Protein AF-A0A2M7CM78-F1 (afdb_monomer_lite)

pLDDT: mean 90.02, std 7.98, range [55.19, 98.06]

Structure (mmCIF, N/CA/C/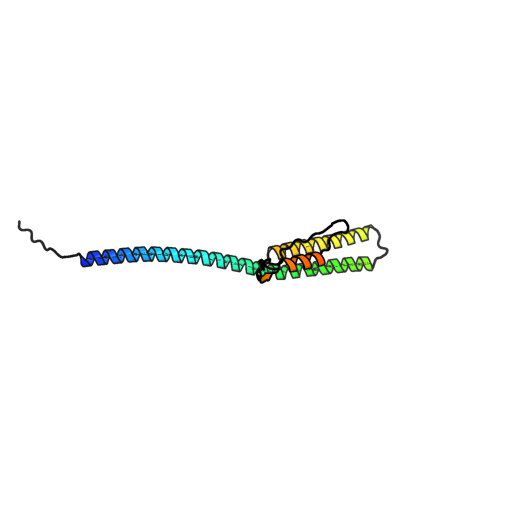O backbone):
data_AF-A0A2M7CM78-F1
#
_entry.id   AF-A0A2M7CM78-F1
#
loop_
_atom_site.group_PDB
_atom_site.id
_atom_site.type_symbol
_atom_site.label_atom_id
_atom_site.label_alt_id
_atom_site.label_comp_id
_atom_site.label_asym_id
_atom_site.label_entity_id
_atom_site.label_seq_id
_atom_site.pdbx_PDB_ins_code
_atom_site.Cartn_x
_atom_site.Cartn_y
_atom_site.Cartn_z
_atom_site.occupancy
_atom_site.B_iso_or_equiv
_atom_site.auth_seq_id
_atom_site.auth_comp_id
_atom_site.auth_asym_id
_atom_site.auth_atom_id
_atom_site.pdbx_PDB_model_num
ATOM 1 N N . MET A 1 1 ? -25.535 -15.401 90.050 1.00 55.19 1 MET A N 1
ATOM 2 C CA . MET A 1 1 ? -25.227 -14.383 89.025 1.00 55.19 1 MET A CA 1
ATOM 3 C C . MET A 1 1 ? -26.422 -14.309 88.105 1.00 55.19 1 MET A C 1
ATOM 5 O O . MET A 1 1 ? -26.822 -15.352 87.605 1.00 55.19 1 MET A O 1
ATOM 9 N N . PHE A 1 2 ? -27.019 -13.132 87.952 1.00 58.06 2 PHE A N 1
ATOM 10 C CA . PHE A 1 2 ? -28.073 -12.904 86.967 1.00 58.06 2 PHE A CA 1
ATOM 11 C C . PHE A 1 2 ? -27.405 -12.340 85.714 1.00 58.06 2 PHE A C 1
ATOM 13 O O . PHE A 1 2 ? -26.644 -11.381 85.821 1.00 58.06 2 PHE A O 1
ATOM 20 N N . TYR A 1 3 ? -27.631 -12.973 84.566 1.00 63.97 3 TYR A N 1
ATOM 21 C CA . TYR A 1 3 ? -27.249 -12.428 83.268 1.00 63.97 3 TYR A CA 1
ATOM 22 C C . TYR A 1 3 ? -28.476 -11.721 82.704 1.00 63.97 3 TYR A C 1
ATOM 24 O O . TYR A 1 3 ? -29.540 -12.332 82.619 1.00 63.97 3 TYR A O 1
ATOM 32 N N . ASP A 1 4 ? -28.321 -10.445 82.373 1.00 69.38 4 ASP A N 1
ATOM 33 C CA . ASP A 1 4 ? -29.293 -9.694 81.588 1.00 69.38 4 ASP A CA 1
ATOM 34 C C . ASP A 1 4 ? -28.860 -9.754 80.120 1.00 69.38 4 ASP A C 1
ATOM 36 O O . ASP A 1 4 ? -27.668 -9.641 79.818 1.00 69.38 4 ASP A O 1
ATOM 40 N N . GLY A 1 5 ? -29.803 -10.014 79.224 1.00 80.88 5 GLY A N 1
ATOM 41 C CA . GLY A 1 5 ? -29.537 -10.234 77.808 1.00 80.88 5 GLY A CA 1
ATOM 42 C C . GLY A 1 5 ? -30.570 -9.514 76.963 1.00 80.88 5 GLY A C 1
ATOM 43 O O . GLY A 1 5 ? -31.769 -9.712 77.147 1.00 80.88 5 GLY A O 1
ATOM 44 N N . THR A 1 6 ? -30.106 -8.700 76.020 1.00 81.00 6 THR A N 1
ATOM 45 C CA . THR A 1 6 ? -30.960 -8.050 75.026 1.00 81.00 6 THR A CA 1
ATOM 46 C C . THR A 1 6 ? -30.927 -8.838 73.719 1.00 81.00 6 THR A C 1
ATOM 48 O O . THR A 1 6 ? -29.886 -9.352 73.308 1.00 81.00 6 THR A O 1
ATOM 51 N N . VAL A 1 7 ? -32.084 -8.950 73.066 1.00 82.06 7 VAL A N 1
ATOM 52 C CA . VAL A 1 7 ? -32.214 -9.514 71.718 1.00 82.06 7 VAL A CA 1
ATOM 53 C C . VAL A 1 7 ? -32.643 -8.379 70.802 1.00 82.06 7 VAL A C 1
ATOM 55 O O . VAL A 1 7 ? -33.689 -7.772 71.021 1.00 82.06 7 VAL A O 1
ATOM 58 N N . GLU A 1 8 ? -31.824 -8.082 69.801 1.00 86.81 8 GLU A N 1
ATOM 59 C CA . GLU A 1 8 ? -32.096 -7.072 68.781 1.00 86.81 8 GLU A CA 1
ATOM 60 C C . GLU A 1 8 ? -32.213 -7.768 67.420 1.00 86.81 8 GLU A C 1
ATOM 62 O O . GLU A 1 8 ? -31.363 -8.589 67.064 1.00 86.81 8 GLU A O 1
ATOM 67 N N . ASP A 1 9 ? -33.282 -7.477 66.675 1.00 90.69 9 ASP A N 1
ATOM 68 C CA . ASP A 1 9 ? -33.475 -8.016 65.329 1.00 90.69 9 ASP A CA 1
ATOM 69 C C . ASP A 1 9 ? -32.541 -7.296 64.350 1.00 90.69 9 ASP A C 1
ATOM 71 O O . ASP A 1 9 ? -32.644 -6.092 64.121 1.00 90.69 9 ASP A O 1
ATOM 75 N N . ILE A 1 10 ? -31.606 -8.049 63.775 1.00 91.50 10 ILE A N 1
ATOM 76 C CA . ILE A 1 10 ? -30.602 -7.543 62.834 1.00 91.50 10 ILE A CA 1
ATOM 77 C C . ILE A 1 10 ? -30.886 -7.953 61.385 1.00 91.50 10 ILE A C 1
ATOM 79 O O . ILE A 1 10 ? -30.011 -7.793 60.531 1.00 91.50 10 ILE A O 1
ATOM 83 N N . THR A 1 11 ? -32.066 -8.507 61.095 1.00 94.00 11 THR A N 1
ATOM 84 C CA . THR A 1 11 ? -32.388 -9.113 59.794 1.00 94.00 11 THR A CA 1
ATOM 85 C C . THR A 1 11 ? -32.277 -8.103 58.656 1.00 94.00 11 THR A C 1
ATOM 87 O O . THR A 1 11 ? -31.559 -8.355 57.688 1.00 94.00 11 THR A O 1
ATOM 90 N N . GLU A 1 12 ? -32.900 -6.929 58.790 1.00 93.81 12 GLU A N 1
ATOM 91 C CA . GLU A 1 12 ? -32.846 -5.873 57.767 1.00 93.81 12 GLU A CA 1
ATOM 92 C C . GLU A 1 12 ? -31.416 -5.383 57.527 1.00 93.81 12 GLU A C 1
ATOM 94 O O . GLU A 1 12 ? -30.968 -5.266 56.386 1.00 93.81 12 GLU A O 1
ATOM 99 N N . ARG A 1 13 ? -30.656 -5.166 58.608 1.00 94.06 13 ARG A N 1
ATOM 100 C CA . ARG A 1 13 ? -29.259 -4.728 58.524 1.00 94.06 13 ARG A CA 1
ATOM 101 C C . ARG A 1 13 ? -28.401 -5.756 57.792 1.00 94.06 13 ARG A C 1
ATOM 103 O O . ARG A 1 13 ? -27.610 -5.388 56.928 1.00 94.06 13 ARG A O 1
ATOM 110 N N . LYS A 1 14 ? -28.576 -7.044 58.102 1.00 93.56 14 LYS A N 1
ATOM 111 C CA . LYS A 1 14 ? -27.853 -8.141 57.445 1.00 93.56 14 LYS A CA 1
ATOM 112 C C . LYS A 1 14 ? -28.222 -8.282 55.969 1.00 93.56 14 LYS A C 1
ATOM 114 O O . LYS A 1 14 ? -27.341 -8.537 55.154 1.00 93.56 14 LYS A O 1
ATOM 119 N N . GLN A 1 15 ? -29.489 -8.074 55.612 1.00 95.44 15 GLN A N 1
ATOM 120 C CA . GLN A 1 15 ? -29.931 -8.075 54.216 1.00 95.44 15 GLN A CA 1
ATOM 121 C C . GLN A 1 15 ? -29.346 -6.897 53.428 1.00 95.44 15 GLN A C 1
ATOM 123 O O . GLN A 1 15 ? -28.862 -7.099 52.316 1.00 95.44 15 GLN A O 1
ATOM 128 N N . ALA A 1 16 ? -29.321 -5.695 54.010 1.00 93.75 16 ALA A N 1
ATOM 129 C CA . ALA A 1 16 ? -28.711 -4.522 53.388 1.00 93.75 16 ALA A CA 1
ATOM 130 C C . ALA A 1 16 ? -27.188 -4.680 53.206 1.00 93.75 16 ALA A C 1
ATOM 132 O O . ALA A 1 16 ? -26.665 -4.364 52.139 1.00 93.75 16 ALA A O 1
ATOM 133 N N . GLU A 1 17 ? -26.482 -5.223 54.209 1.00 95.25 17 GLU A N 1
ATOM 134 C CA . GLU A 1 17 ? -25.051 -5.564 54.112 1.00 95.25 17 GLU A CA 1
ATOM 135 C C . GLU A 1 17 ? -24.788 -6.547 52.960 1.00 95.25 17 GLU A C 1
ATOM 137 O O . GLU A 1 17 ? -23.876 -6.331 52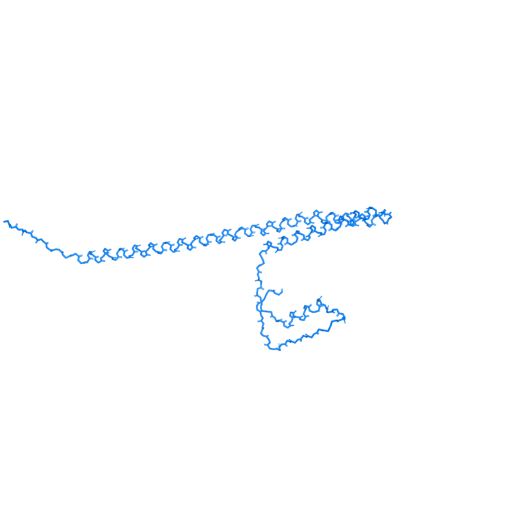.162 1.00 95.25 17 GLU A O 1
ATOM 142 N N . GLN A 1 18 ? -25.611 -7.593 52.827 1.00 96.50 18 GLN A N 1
ATOM 143 C CA . GLN A 1 18 ? -25.465 -8.575 51.751 1.00 96.50 18 GLN A CA 1
ATOM 144 C C . GLN A 1 18 ? -25.762 -7.974 50.372 1.00 96.50 18 GLN A C 1
ATOM 146 O O . GLN A 1 18 ? -25.053 -8.259 49.411 1.00 96.50 18 GLN A O 1
ATOM 151 N N . GLN A 1 19 ? -26.791 -7.130 50.259 1.00 95.81 19 GLN A N 1
ATOM 152 C CA . GLN A 1 19 ? -27.094 -6.435 49.007 1.00 95.81 19 GLN A CA 1
ATOM 153 C C . GLN A 1 19 ? -25.951 -5.509 48.586 1.00 95.81 19 GLN A C 1
ATOM 155 O O . GLN A 1 19 ? -25.575 -5.516 47.417 1.00 95.81 19 GLN A O 1
ATOM 160 N N . LEU A 1 20 ? -25.371 -4.752 49.524 1.00 96.25 20 LEU A N 1
ATOM 161 C CA . LEU A 1 20 ? -24.202 -3.911 49.257 1.00 96.25 20 LEU A CA 1
ATOM 162 C C . LEU A 1 20 ? -22.995 -4.735 48.805 1.00 96.25 20 LEU A C 1
ATOM 164 O O . LEU A 1 20 ? -22.333 -4.336 47.851 1.00 96.25 20 LEU A O 1
ATOM 168 N N . ALA A 1 21 ? -22.732 -5.881 49.441 1.00 95.69 21 ALA A N 1
ATOM 169 C CA . ALA A 1 21 ? -21.648 -6.776 49.042 1.00 95.69 21 ALA A CA 1
ATOM 170 C C . ALA A 1 21 ? -21.841 -7.300 47.609 1.00 95.69 21 ALA A C 1
ATOM 172 O O . ALA A 1 21 ? -20.927 -7.200 46.797 1.00 95.69 21 ALA A O 1
ATOM 173 N N . ASN A 1 22 ? -23.052 -7.754 47.272 1.00 96.69 22 ASN A N 1
ATOM 174 C CA . ASN A 1 22 ? -23.372 -8.229 45.924 1.00 96.69 22 ASN A CA 1
ATOM 175 C C . ASN A 1 22 ? -23.249 -7.108 44.875 1.00 96.69 22 ASN A C 1
ATOM 177 O O . ASN A 1 22 ? -22.769 -7.341 43.769 1.00 96.69 22 ASN A O 1
ATOM 181 N N . TYR A 1 23 ? -23.685 -5.885 45.202 1.00 96.38 23 TYR A N 1
ATOM 182 C CA . TYR A 1 23 ? -23.515 -4.734 44.310 1.00 96.38 23 TYR A CA 1
ATOM 183 C C . TYR A 1 23 ? -22.044 -4.364 44.126 1.00 96.38 23 TYR A C 1
ATOM 185 O O . TYR A 1 23 ? -21.656 -4.027 43.011 1.00 96.38 23 TYR A O 1
ATOM 193 N N . ALA A 1 24 ? -21.240 -4.410 45.191 1.00 96.31 24 ALA A N 1
ATOM 194 C CA . ALA A 1 24 ? -19.813 -4.121 45.120 1.00 96.31 24 ALA A CA 1
ATOM 195 C C . ALA A 1 24 ? -19.088 -5.124 44.212 1.00 96.31 24 ALA A C 1
ATOM 197 O O . ALA A 1 24 ? -18.384 -4.695 43.305 1.00 96.31 24 ALA A O 1
ATOM 198 N N . GLU A 1 25 ? -19.344 -6.423 44.390 1.00 97.06 25 GLU A N 1
ATOM 199 C CA . GLU A 1 25 ? -18.800 -7.491 43.538 1.00 97.06 25 GLU A CA 1
ATOM 200 C C . GLU A 1 25 ? -19.213 -7.298 42.072 1.00 97.06 25 GLU A C 1
ATOM 202 O O . GLU A 1 25 ? -18.376 -7.282 41.174 1.00 97.06 25 GLU A O 1
ATOM 207 N N . HIS A 1 26 ? -20.497 -7.026 41.817 1.00 96.06 26 HIS A N 1
ATOM 208 C CA . HIS A 1 26 ? -20.976 -6.808 40.453 1.00 96.06 26 HIS A CA 1
ATOM 209 C C . HIS A 1 26 ? -20.389 -5.546 39.796 1.00 96.06 26 HIS A C 1
ATOM 211 O O . HIS A 1 26 ? -20.142 -5.521 38.589 1.00 96.06 26 HIS A O 1
ATOM 217 N N . LEU A 1 27 ? -20.180 -4.475 40.569 1.00 97.31 27 LEU A N 1
ATOM 218 C CA . LEU A 1 27 ? -19.524 -3.263 40.079 1.00 97.31 27 LEU A CA 1
ATOM 219 C C . LEU A 1 27 ? -18.054 -3.519 39.753 1.00 97.31 27 LEU A C 1
ATOM 221 O O . LEU A 1 27 ? -17.581 -3.003 38.743 1.00 97.31 27 LEU A O 1
ATOM 225 N N . GLU A 1 28 ? -17.355 -4.301 40.574 1.00 97.38 28 GLU A N 1
ATOM 226 C CA . GLU A 1 28 ? -15.963 -4.687 40.339 1.00 97.38 28 GLU A CA 1
ATOM 227 C C . GLU A 1 28 ? -15.840 -5.492 39.036 1.00 97.38 28 GLU A C 1
ATOM 229 O O . GLU A 1 28 ? -15.088 -5.093 38.145 1.00 97.38 28 GLU A O 1
ATOM 234 N N . ASP A 1 29 ? -16.705 -6.493 38.838 1.00 97.69 29 ASP A N 1
ATOM 235 C CA . ASP A 1 29 ? -16.793 -7.260 37.588 1.00 97.69 29 ASP A CA 1
ATOM 236 C C . ASP A 1 29 ? -17.049 -6.364 36.364 1.00 97.69 29 ASP A C 1
ATOM 238 O O . ASP A 1 29 ? -16.404 -6.501 35.318 1.00 97.69 29 ASP A O 1
ATOM 242 N N . MET A 1 30 ? -17.994 -5.422 36.467 1.00 97.44 30 MET A N 1
ATOM 243 C CA . MET A 1 30 ? -18.289 -4.497 35.371 1.00 97.44 30 MET A CA 1
ATOM 244 C C . MET A 1 30 ? -17.117 -3.557 35.078 1.00 97.44 30 MET A C 1
ATOM 246 O O . MET A 1 30 ? -16.838 -3.280 33.909 1.00 97.44 30 MET A O 1
ATOM 250 N N . VAL A 1 31 ? -16.438 -3.046 36.109 1.00 98.06 31 VAL A N 1
ATOM 251 C CA . VAL A 1 31 ? -15.258 -2.187 35.945 1.00 98.06 31 VAL A CA 1
ATOM 252 C C . VAL A 1 31 ? -14.143 -2.958 35.251 1.00 98.06 31 VAL A C 1
ATOM 254 O O . VAL A 1 31 ? -13.553 -2.427 34.308 1.00 98.06 31 VAL A O 1
ATOM 257 N N . ASP A 1 32 ? -13.900 -4.208 35.633 1.00 97.88 32 ASP A N 1
ATOM 258 C CA . ASP A 1 32 ? -12.887 -5.052 35.002 1.00 97.88 32 ASP A CA 1
ATOM 259 C C . ASP A 1 32 ? -13.215 -5.339 33.536 1.00 97.88 32 ASP A C 1
ATOM 261 O O . ASP A 1 32 ? -12.371 -5.126 32.658 1.00 97.88 32 ASP A O 1
ATOM 265 N N . GLN A 1 33 ? -14.464 -5.706 33.231 1.00 97.69 33 GLN A N 1
ATOM 266 C CA . GLN A 1 33 ? -14.919 -5.910 31.853 1.00 97.69 33 GLN A CA 1
ATOM 267 C C . GLN A 1 33 ? -14.757 -4.649 30.999 1.00 97.69 33 GLN A C 1
ATOM 269 O O . GLN A 1 33 ? -14.231 -4.707 29.884 1.00 97.69 33 GLN A O 1
ATOM 274 N N . ARG A 1 34 ? -15.182 -3.487 31.509 1.00 97.38 34 ARG A N 1
ATOM 275 C CA . ARG A 1 34 ? -15.064 -2.212 30.787 1.00 97.38 34 ARG A CA 1
ATOM 276 C C . ARG A 1 34 ? -13.616 -1.782 30.618 1.00 97.38 34 ARG A C 1
ATOM 278 O O . ARG A 1 34 ? -13.259 -1.283 29.554 1.00 97.38 34 ARG A O 1
ATOM 285 N N . THR A 1 35 ? -12.779 -2.001 31.626 1.00 97.75 35 THR A N 1
ATOM 286 C CA . THR A 1 35 ? -11.348 -1.697 31.554 1.00 97.75 35 THR A CA 1
ATOM 287 C C . THR A 1 35 ? -10.662 -2.578 30.514 1.00 97.75 35 THR A C 1
ATOM 289 O O . THR A 1 35 ? -9.825 -2.088 29.757 1.00 97.75 35 THR A O 1
ATOM 292 N N . HIS A 1 36 ? -11.034 -3.857 30.428 1.00 97.56 36 HIS A N 1
ATOM 293 C CA . HIS A 1 36 ? -10.529 -4.760 29.399 1.00 97.56 36 HIS A CA 1
ATOM 294 C C . HIS A 1 36 ? -10.941 -4.303 27.992 1.00 97.56 36 HIS A C 1
ATOM 296 O O . HIS A 1 36 ? -10.069 -4.068 27.158 1.00 97.56 36 HIS A O 1
ATOM 302 N N . GLN A 1 37 ? -12.234 -4.042 27.769 1.00 97.12 37 GLN A N 1
ATOM 303 C CA . GLN A 1 37 ? -12.746 -3.523 26.491 1.00 97.12 37 GLN A CA 1
ATOM 304 C C . GLN A 1 37 ? -12.064 -2.213 26.074 1.00 97.12 37 GLN A C 1
ATOM 306 O O . GLN A 1 37 ? -11.745 -2.014 24.903 1.00 97.12 37 GLN A O 1
ATOM 311 N N . LEU A 1 38 ? -11.833 -1.306 27.030 1.00 97.94 38 LEU A N 1
ATOM 312 C CA . LEU A 1 38 ? -11.171 -0.035 26.758 1.00 97.94 38 LEU A CA 1
ATOM 313 C C . LEU A 1 38 ? -9.713 -0.237 26.334 1.00 97.94 38 LEU A C 1
ATOM 315 O O . LEU A 1 38 ? -9.262 0.427 25.403 1.00 97.94 38 LEU A O 1
ATOM 319 N N . ARG A 1 39 ? -8.987 -1.156 26.986 1.00 96.75 39 ARG A N 1
ATOM 320 C CA . ARG A 1 39 ? -7.609 -1.501 26.608 1.00 96.75 39 ARG A CA 1
ATOM 321 C C . ARG A 1 39 ? -7.550 -2.088 25.202 1.00 96.75 39 ARG A C 1
ATOM 323 O O . ARG A 1 39 ? -6.755 -1.613 24.399 1.00 96.75 39 ARG A O 1
ATOM 330 N N . GLU A 1 40 ? -8.423 -3.039 24.877 1.00 97.00 40 GLU A N 1
ATOM 331 C CA . GLU A 1 40 ? -8.490 -3.630 23.533 1.00 97.00 40 GLU A CA 1
ATOM 332 C C . GLU A 1 40 ? -8.786 -2.571 22.460 1.00 97.00 40 GLU A C 1
ATOM 334 O O . GLU A 1 40 ? -8.100 -2.497 21.438 1.00 97.00 40 GLU A O 1
ATOM 339 N N . ALA A 1 41 ? -9.759 -1.690 22.713 1.00 95.69 41 ALA A N 1
ATOM 340 C CA . ALA A 1 41 ? -10.096 -0.604 21.798 1.00 95.69 41 ALA A CA 1
ATOM 341 C C . ALA A 1 41 ? -8.931 0.384 21.618 1.00 95.69 41 ALA A C 1
ATOM 343 O O . ALA A 1 41 ? -8.653 0.810 20.497 1.00 95.69 41 ALA A O 1
ATOM 344 N N . GLN A 1 42 ? -8.220 0.732 22.695 1.00 96.31 42 GLN A N 1
ATOM 345 C CA . GLN A 1 42 ? -7.033 1.587 22.623 1.00 96.31 42 GLN A CA 1
ATOM 346 C C . GLN A 1 42 ? -5.904 0.935 21.820 1.00 96.31 42 GLN A C 1
ATOM 348 O O . GLN A 1 42 ? -5.309 1.592 20.968 1.00 96.31 42 GLN A O 1
ATOM 353 N N . GLU A 1 43 ? -5.624 -0.350 22.037 1.00 95.06 43 GLU A N 1
ATOM 354 C CA . GLU A 1 43 ? -4.617 -1.084 21.262 1.00 95.06 43 GLU A CA 1
ATOM 355 C C . GLU A 1 43 ? -4.973 -1.135 19.772 1.00 95.06 43 GLU A C 1
ATOM 357 O O . GLU A 1 43 ? -4.104 -0.960 18.910 1.00 95.06 43 GLU A O 1
ATOM 362 N N . GLN A 1 44 ? -6.256 -1.319 19.459 1.00 92.38 44 GLN A N 1
ATOM 363 C CA . GLN A 1 44 ? -6.748 -1.309 18.089 1.00 92.38 44 GLN A CA 1
ATOM 364 C C . GLN A 1 44 ? -6.625 0.078 17.445 1.00 92.38 44 GLN A C 1
ATOM 366 O O . GLN A 1 44 ? -6.155 0.169 16.309 1.00 92.38 44 GLN A O 1
ATOM 371 N N . LEU A 1 45 ? -6.966 1.148 18.169 1.00 93.38 45 LEU A N 1
ATOM 372 C CA . LEU A 1 45 ? -6.794 2.528 17.704 1.00 93.38 45 LEU A CA 1
ATOM 373 C C . LEU A 1 45 ? -5.322 2.851 17.429 1.00 93.38 45 LEU A C 1
ATOM 375 O O . LEU A 1 45 ? -4.997 3.332 16.347 1.00 93.38 45 LEU A O 1
ATOM 379 N N . VAL A 1 46 ? -4.417 2.509 18.351 1.00 91.44 46 VAL A N 1
ATOM 380 C CA . VAL A 1 46 ? -2.969 2.710 18.165 1.00 91.44 46 VAL A CA 1
ATOM 381 C C . VAL A 1 46 ? -2.462 1.942 16.943 1.00 91.44 46 VAL A C 1
ATOM 383 O O . VAL A 1 46 ? -1.629 2.442 16.185 1.00 91.44 46 VAL A O 1
ATOM 386 N N . ARG A 1 47 ? -2.957 0.719 16.714 1.00 86.06 47 ARG A N 1
ATOM 387 C CA . ARG A 1 47 ? -2.599 -0.060 15.522 1.00 86.06 47 ARG A CA 1
ATOM 388 C C . ARG A 1 47 ? -3.095 0.609 14.238 1.00 86.06 47 ARG A C 1
ATOM 390 O O . ARG A 1 47 ? -2.338 0.667 13.272 1.00 86.06 47 ARG A O 1
ATOM 397 N N . GLN A 1 48 ? -4.325 1.118 14.225 1.00 85.94 48 GLN A N 1
ATOM 398 C CA . GLN A 1 48 ? -4.894 1.822 13.072 1.00 85.94 48 GLN A CA 1
ATOM 399 C C . GLN A 1 48 ? -4.147 3.123 12.765 1.00 85.94 48 GLN A C 1
ATOM 401 O O . GLN A 1 48 ? -3.815 3.368 11.609 1.00 85.94 48 GLN A O 1
ATOM 406 N N . GLU A 1 49 ? -3.813 3.914 13.784 1.00 87.44 49 GLU A N 1
ATOM 407 C CA . GLU A 1 49 ? -3.048 5.155 13.626 1.00 87.44 49 GLU A CA 1
ATOM 408 C C . GLU A 1 49 ? -1.651 4.891 13.047 1.00 87.44 49 GLU A C 1
ATOM 410 O O . GLU A 1 49 ? -1.205 5.588 12.132 1.00 87.44 49 GLU A O 1
ATOM 415 N N . ARG A 1 50 ? -0.974 3.833 13.516 1.00 84.56 50 ARG A N 1
ATOM 416 C CA . ARG A 1 50 ? 0.323 3.412 12.963 1.00 84.56 50 ARG A CA 1
ATOM 417 C C . ARG A 1 50 ? 0.230 3.046 11.487 1.00 84.56 50 ARG A C 1
ATOM 419 O O . ARG A 1 50 ? 1.098 3.453 10.721 1.00 84.56 50 ARG A O 1
ATOM 426 N N . LEU A 1 51 ? -0.798 2.295 11.095 1.00 83.75 51 LEU A N 1
ATOM 427 C CA . LEU A 1 51 ? -0.997 1.913 9.698 1.00 83.75 51 LEU A CA 1
ATOM 428 C C . LEU A 1 51 ? -1.327 3.129 8.824 1.00 83.75 51 LEU A C 1
ATOM 430 O O . LEU A 1 51 ? -0.706 3.299 7.785 1.00 83.75 51 LEU A O 1
ATOM 434 N N . ALA A 1 52 ? -2.210 4.022 9.278 1.00 84.44 52 ALA A N 1
ATOM 435 C CA . ALA A 1 52 ? -2.532 5.254 8.556 1.00 84.44 52 ALA A CA 1
ATOM 436 C C . ALA A 1 52 ? -1.303 6.166 8.378 1.00 84.44 52 ALA A C 1
ATOM 438 O O . ALA A 1 52 ? -1.094 6.755 7.319 1.00 84.44 52 ALA A O 1
ATOM 439 N N . THR A 1 53 ? -0.449 6.250 9.402 1.00 85.44 53 THR A N 1
ATOM 440 C CA . THR A 1 53 ? 0.823 6.982 9.317 1.00 85.44 53 THR A CA 1
ATOM 441 C C . THR A 1 53 ? 1.763 6.331 8.305 1.00 85.44 53 THR A C 1
ATOM 443 O O . THR A 1 53 ? 2.396 7.025 7.509 1.00 85.44 53 THR A O 1
ATOM 446 N N . LEU A 1 54 ? 1.849 4.998 8.313 1.00 84.19 54 LEU A N 1
ATOM 447 C CA . LEU A 1 54 ? 2.669 4.241 7.372 1.00 84.19 54 LEU A CA 1
ATOM 448 C C . LEU A 1 54 ? 2.178 4.420 5.927 1.00 84.19 54 LEU A C 1
ATOM 450 O O . LEU A 1 54 ? 3.007 4.631 5.049 1.00 84.19 54 LEU A O 1
ATOM 454 N N . ASP A 1 55 ? 0.864 4.428 5.697 1.00 82.56 55 ASP A N 1
ATOM 455 C CA . ASP A 1 55 ? 0.244 4.717 4.397 1.00 82.56 55 ASP A CA 1
ATOM 456 C C . ASP A 1 55 ? 0.620 6.107 3.880 1.00 82.56 55 ASP A C 1
ATOM 458 O O . ASP A 1 55 ? 1.044 6.262 2.731 1.00 82.56 55 ASP A O 1
ATOM 462 N N . GLN A 1 56 ? 0.496 7.128 4.734 1.00 83.38 56 GLN A N 1
ATOM 463 C CA . GLN A 1 56 ? 0.833 8.500 4.363 1.00 83.38 56 GLN A CA 1
ATOM 464 C C . GLN A 1 56 ? 2.317 8.625 3.989 1.00 83.38 56 GLN A C 1
ATOM 466 O O . GLN A 1 56 ? 2.649 9.235 2.970 1.00 83.38 56 GLN A O 1
ATOM 471 N N . LEU A 1 57 ? 3.202 8.024 4.792 1.00 84.06 57 LEU A N 1
ATOM 472 C CA . LEU A 1 57 ? 4.643 8.021 4.540 1.00 84.06 57 LEU A CA 1
ATOM 473 C C . LEU A 1 57 ? 5.001 7.229 3.284 1.00 84.06 57 LEU A C 1
ATOM 475 O O . LEU A 1 57 ? 5.840 7.674 2.507 1.00 84.06 57 LEU A O 1
ATOM 479 N N . ALA A 1 58 ? 4.359 6.084 3.057 1.00 85.38 58 ALA A N 1
ATOM 480 C CA . ALA A 1 58 ? 4.539 5.297 1.849 1.00 85.38 58 ALA A CA 1
ATOM 481 C C . ALA A 1 58 ? 4.200 6.136 0.612 1.00 85.38 58 ALA A C 1
ATOM 483 O O . ALA A 1 58 ? 5.033 6.261 -0.281 1.00 85.38 58 ALA A O 1
ATOM 484 N N . GLY A 1 59 ? 3.041 6.798 0.578 1.00 84.25 59 GLY A N 1
ATOM 485 C CA . GLY A 1 59 ? 2.668 7.671 -0.539 1.00 84.25 59 GLY A CA 1
ATOM 486 C C . GLY A 1 59 ? 3.732 8.731 -0.862 1.00 84.25 59 GLY A C 1
ATOM 487 O O . GLY A 1 59 ? 4.180 8.823 -2.008 1.00 84.25 59 GLY A O 1
ATOM 488 N N . SER A 1 60 ? 4.183 9.495 0.141 1.00 85.69 60 SER A N 1
ATOM 489 C CA . SER A 1 60 ? 5.177 10.560 -0.065 1.00 85.69 60 SER A CA 1
ATOM 490 C C . SER A 1 60 ? 6.547 10.015 -0.471 1.00 85.69 60 SER A C 1
ATOM 492 O O . SER A 1 60 ? 7.111 10.454 -1.471 1.00 85.69 60 SER A O 1
ATOM 494 N N . ILE A 1 61 ? 7.051 9.009 0.250 1.00 87.50 61 ILE A N 1
ATOM 495 C CA . ILE A 1 61 ? 8.357 8.385 -0.007 1.00 87.50 61 ILE A CA 1
ATOM 496 C C . ILE A 1 61 ? 8.366 7.709 -1.381 1.00 87.50 61 ILE A C 1
ATOM 498 O O . ILE A 1 61 ? 9.339 7.793 -2.127 1.00 87.50 61 ILE A O 1
ATOM 502 N N . GLY A 1 62 ? 7.256 7.076 -1.753 1.00 89.12 62 GLY A N 1
ATOM 503 C CA . GLY A 1 62 ? 7.065 6.463 -3.055 1.00 89.12 62 GLY A CA 1
ATOM 504 C C . GLY A 1 62 ? 7.215 7.452 -4.203 1.00 89.12 62 GLY A C 1
ATOM 505 O O . GLY A 1 62 ? 7.916 7.175 -5.174 1.00 89.12 62 GLY A O 1
ATOM 506 N N . HIS A 1 63 ? 6.578 8.618 -4.099 1.00 87.88 63 HIS A N 1
ATOM 507 C CA . HIS A 1 63 ? 6.750 9.684 -5.085 1.00 87.88 63 HIS A CA 1
ATOM 508 C C . HIS A 1 63 ? 8.176 10.252 -5.081 1.00 87.88 63 HIS A C 1
ATOM 510 O O . HIS A 1 63 ? 8.756 10.455 -6.150 1.00 87.88 63 HIS A O 1
ATOM 516 N N . GLU A 1 64 ? 8.769 10.452 -3.904 1.00 91.62 64 GLU A N 1
ATOM 517 C CA . GLU A 1 64 ? 10.136 10.963 -3.771 1.00 91.62 64 GLU A CA 1
ATOM 518 C C . GLU A 1 64 ? 11.200 10.017 -4.332 1.00 91.62 64 GLU A C 1
ATOM 520 O O . GLU A 1 64 ? 12.193 10.506 -4.860 1.00 91.62 64 GLU A O 1
ATOM 525 N N . PHE A 1 65 ? 10.994 8.695 -4.295 1.00 92.31 65 PHE A N 1
ATOM 526 C CA . PHE A 1 65 ? 11.877 7.727 -4.955 1.00 92.31 65 PHE A CA 1
ATOM 527 C C . PHE A 1 65 ? 11.643 7.634 -6.462 1.00 92.31 65 PHE A C 1
ATOM 529 O O . PHE A 1 65 ? 12.603 7.543 -7.229 1.00 92.31 65 PHE A O 1
ATOM 536 N N . ARG A 1 66 ? 10.384 7.684 -6.913 1.00 91.06 66 ARG A N 1
ATOM 537 C CA . ARG A 1 66 ? 10.073 7.630 -8.350 1.00 91.06 66 ARG A CA 1
ATOM 538 C C . ARG A 1 66 ? 10.643 8.814 -9.120 1.00 91.06 66 ARG A C 1
ATOM 540 O O . ARG A 1 66 ? 11.041 8.646 -10.267 1.00 91.06 66 ARG A O 1
ATOM 547 N N . ASN A 1 67 ? 10.737 9.988 -8.499 1.00 94.44 67 ASN A N 1
ATOM 548 C CA . ASN A 1 67 ? 11.298 11.179 -9.137 1.00 94.44 67 ASN A CA 1
ATOM 549 C C . ASN A 1 67 ? 12.757 11.004 -9.619 1.00 94.44 67 ASN A C 1
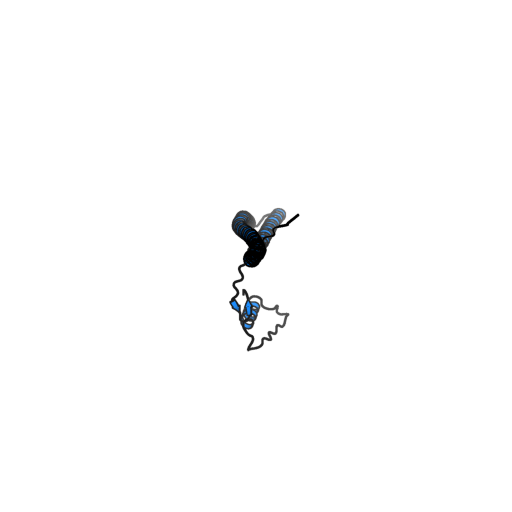ATOM 551 O O . ASN A 1 67 ? 12.990 11.122 -10.824 1.00 94.44 67 ASN A O 1
ATOM 555 N N . PRO A 1 68 ? 13.752 10.719 -8.757 1.00 96.06 68 PRO A N 1
ATOM 556 C CA . PRO A 1 68 ? 15.134 10.528 -9.185 1.00 96.06 68 PRO A CA 1
ATOM 557 C C . PRO A 1 68 ? 15.288 9.323 -10.118 1.00 96.06 68 PRO A C 1
ATOM 559 O O . PRO A 1 68 ? 16.039 9.423 -11.085 1.00 96.06 68 PRO A O 1
ATOM 562 N N . LEU A 1 69 ? 14.545 8.230 -9.903 1.00 96.19 69 LEU A N 1
ATOM 563 C CA . LEU A 1 69 ? 14.539 7.087 -10.826 1.00 96.19 69 LEU A CA 1
ATOM 564 C C . LEU A 1 69 ? 14.045 7.499 -12.220 1.00 96.19 69 LEU A C 1
ATOM 566 O O . LEU A 1 69 ? 14.692 7.200 -13.219 1.00 96.19 69 LEU A O 1
ATOM 570 N N . GLY A 1 70 ? 12.958 8.267 -12.303 1.00 94.94 70 GLY A N 1
ATOM 571 C CA . GLY A 1 70 ? 12.455 8.806 -13.565 1.00 94.94 70 GLY A CA 1
ATOM 572 C C . GLY A 1 70 ? 13.473 9.709 -14.266 1.00 94.94 70 GLY A C 1
ATOM 573 O O . GLY A 1 70 ? 13.664 9.599 -15.476 1.00 94.94 70 GLY A O 1
ATOM 574 N N . VAL A 1 71 ? 14.180 10.563 -13.518 1.00 97.50 71 VAL A N 1
ATOM 575 C CA . VAL A 1 71 ? 15.257 11.408 -14.065 1.00 97.50 71 VAL A CA 1
ATOM 576 C C . VAL A 1 71 ? 16.402 10.558 -14.625 1.00 97.50 71 VAL A C 1
ATOM 578 O O . VAL A 1 71 ? 16.844 10.814 -15.744 1.00 97.50 71 VAL A O 1
ATOM 581 N N . ILE A 1 72 ? 16.851 9.532 -13.894 1.00 97.44 72 ILE A N 1
ATOM 582 C CA . ILE A 1 72 ? 17.917 8.618 -14.335 1.00 97.44 72 ILE A CA 1
ATOM 583 C C . ILE A 1 72 ? 17.485 7.854 -15.592 1.00 97.44 72 ILE A C 1
ATOM 585 O O . ILE A 1 72 ? 18.228 7.830 -16.574 1.00 97.44 72 ILE A O 1
ATOM 589 N N . SER A 1 73 ? 16.269 7.297 -15.599 1.00 95.94 73 SER A N 1
ATOM 590 C CA . SER A 1 73 ? 15.721 6.576 -16.753 1.00 95.94 73 SER A CA 1
ATOM 591 C C . SER A 1 73 ? 15.650 7.471 -17.989 1.00 95.94 73 SER A C 1
ATOM 593 O O . SER A 1 73 ? 16.036 7.050 -19.076 1.00 95.94 73 SER A O 1
ATOM 595 N N . ASN A 1 74 ? 15.186 8.713 -17.834 1.00 96.38 74 ASN A N 1
ATOM 596 C CA . ASN A 1 74 ? 15.086 9.663 -18.940 1.00 96.38 74 ASN A CA 1
ATOM 597 C C . ASN A 1 74 ? 16.461 10.086 -19.461 1.00 96.38 74 ASN A C 1
ATOM 599 O O . ASN A 1 74 ? 16.640 10.218 -20.670 1.00 96.38 74 ASN A O 1
ATOM 603 N N . ALA A 1 75 ? 17.439 10.281 -18.573 1.00 97.06 75 ALA A N 1
ATOM 604 C CA . ALA A 1 75 ? 18.807 10.589 -18.970 1.00 97.06 75 ALA A CA 1
ATOM 605 C C . ALA A 1 75 ? 19.438 9.429 -19.756 1.00 97.06 75 ALA A C 1
ATOM 607 O O . ALA A 1 75 ? 20.018 9.662 -20.816 1.00 97.06 75 ALA A O 1
ATOM 608 N N . ALA A 1 76 ? 19.279 8.187 -19.285 1.00 95.56 76 ALA A N 1
ATOM 609 C CA . ALA A 1 76 ? 19.758 6.995 -19.985 1.00 95.56 76 ALA A CA 1
ATOM 610 C C . ALA A 1 76 ? 19.099 6.847 -21.366 1.00 95.56 76 ALA A C 1
ATOM 612 O O . ALA A 1 76 ? 19.798 6.698 -22.371 1.00 95.56 76 ALA A O 1
ATOM 613 N N . TYR A 1 77 ? 17.774 7.004 -21.431 1.00 94.31 77 TYR A N 1
ATOM 614 C CA . TYR A 1 77 ? 17.012 6.987 -22.679 1.00 94.31 77 TYR A CA 1
ATOM 615 C C . TYR A 1 77 ? 17.491 8.066 -23.664 1.00 94.31 77 TYR A C 1
ATOM 617 O O . TYR A 1 77 ? 17.750 7.791 -24.838 1.00 94.31 77 TYR A O 1
ATOM 625 N N . PHE A 1 78 ? 17.674 9.301 -23.185 1.00 96.50 78 PHE A N 1
ATOM 626 C CA . PHE A 1 78 ? 18.157 10.412 -24.002 1.00 96.50 78 PHE A CA 1
ATOM 627 C C . PHE A 1 78 ? 19.572 10.169 -24.538 1.00 96.50 78 PHE A C 1
ATOM 629 O O . PHE A 1 78 ? 19.837 10.440 -25.711 1.00 96.50 78 PHE A O 1
ATOM 636 N N . LEU A 1 79 ? 20.479 9.637 -23.711 1.00 95.50 79 LEU A N 1
ATOM 637 C CA . LEU A 1 79 ? 21.843 9.296 -24.124 1.00 95.50 79 LEU A CA 1
ATOM 638 C C . LEU A 1 79 ? 21.848 8.205 -25.196 1.00 95.50 79 LEU A C 1
ATOM 640 O O . LEU A 1 79 ? 22.568 8.328 -26.184 1.00 95.50 79 LEU A O 1
ATOM 644 N N . LYS A 1 80 ? 20.997 7.188 -25.049 1.00 93.12 80 LYS A N 1
ATOM 645 C CA . LYS A 1 80 ? 20.834 6.104 -26.023 1.00 93.12 80 LYS A CA 1
ATOM 646 C C . LYS A 1 80 ? 20.332 6.618 -27.376 1.00 93.12 80 LYS A C 1
ATOM 648 O O . LYS A 1 80 ? 20.798 6.159 -28.414 1.00 93.12 80 LYS A O 1
ATOM 653 N N . MET A 1 81 ? 19.442 7.614 -27.371 1.00 93.94 81 MET A N 1
ATOM 654 C CA . MET A 1 81 ? 18.951 8.260 -28.595 1.00 93.94 81 MET A CA 1
ATOM 655 C C . MET A 1 81 ? 19.963 9.241 -29.208 1.00 93.94 81 MET A C 1
ATOM 657 O O . MET A 1 81 ? 20.037 9.369 -30.428 1.00 93.94 81 MET A O 1
ATOM 661 N N . SER A 1 82 ? 20.752 9.926 -28.376 1.00 95.38 82 SER A N 1
ATOM 662 C CA . SER A 1 82 ? 21.718 10.947 -28.812 1.00 95.38 82 SER A CA 1
ATOM 663 C C . SER A 1 82 ? 23.067 10.372 -29.254 1.00 95.38 82 SER A C 1
ATOM 665 O O . SER A 1 82 ? 23.839 11.072 -29.907 1.00 95.38 82 SER A O 1
ATOM 667 N N . LEU A 1 83 ? 23.362 9.115 -28.909 1.00 92.56 83 LEU A N 1
ATOM 668 C CA . LEU A 1 83 ? 24.615 8.427 -29.230 1.00 92.56 83 LEU A CA 1
ATOM 669 C C . LEU A 1 83 ? 24.364 7.161 -30.077 1.00 92.56 83 LEU A C 1
ATOM 671 O O . LEU A 1 83 ? 24.670 6.052 -29.632 1.00 92.56 83 LEU A O 1
ATOM 675 N N . PRO A 1 84 ? 23.836 7.292 -31.310 1.00 87.31 84 PRO A N 1
ATOM 676 C CA . PRO A 1 84 ? 23.533 6.143 -32.163 1.00 87.31 84 PRO A CA 1
ATOM 677 C C . PRO A 1 84 ? 24.784 5.341 -32.552 1.00 87.31 84 PRO A C 1
ATOM 679 O O . PRO A 1 84 ? 24.681 4.138 -32.756 1.00 87.31 84 PRO A O 1
ATOM 682 N N . ASP A 1 85 ? 25.966 5.960 -32.573 1.00 93.69 85 ASP A N 1
ATOM 683 C CA . ASP A 1 85 ? 27.243 5.305 -32.902 1.00 93.69 85 ASP A CA 1
ATOM 684 C C . ASP A 1 85 ? 28.074 4.945 -31.656 1.00 93.69 85 ASP A C 1
ATOM 686 O O . ASP A 1 85 ? 29.276 4.687 -31.746 1.00 93.69 85 ASP A O 1
ATOM 690 N N . ALA A 1 86 ? 27.456 4.945 -30.467 1.00 91.00 86 ALA A N 1
ATOM 691 C CA . ALA A 1 86 ? 28.111 4.486 -29.247 1.00 91.00 86 ALA A CA 1
ATOM 692 C C . ALA A 1 86 ? 28.618 3.047 -29.405 1.00 91.00 86 ALA A C 1
ATOM 694 O O . ALA A 1 86 ? 27.907 2.187 -29.936 1.00 91.00 86 ALA A O 1
ATOM 695 N N . ASN A 1 87 ? 29.827 2.793 -28.895 1.00 94.62 87 ASN A N 1
ATOM 696 C CA . ASN A 1 87 ? 30.393 1.449 -28.852 1.00 94.62 87 ASN A CA 1
ATOM 697 C C . ASN A 1 87 ? 29.559 0.513 -27.958 1.00 94.62 87 ASN A C 1
ATOM 699 O O . ASN A 1 87 ? 28.769 0.961 -27.121 1.00 94.62 87 ASN A O 1
ATOM 703 N N . ASP A 1 88 ? 29.770 -0.793 -28.124 1.00 94.50 88 ASP A N 1
ATOM 704 C CA . ASP A 1 88 ? 28.981 -1.820 -27.435 1.00 94.50 88 ASP A CA 1
ATOM 705 C C . ASP A 1 88 ? 29.039 -1.686 -25.908 1.00 94.50 88 ASP A C 1
ATOM 707 O O . ASP A 1 88 ? 28.019 -1.839 -25.244 1.00 94.50 88 ASP A O 1
ATOM 711 N N . ALA A 1 89 ? 30.191 -1.295 -25.353 1.00 95.62 89 ALA A N 1
ATOM 712 C CA . ALA A 1 89 ? 30.349 -1.103 -23.913 1.00 95.62 89 ALA A CA 1
ATOM 713 C C . ALA A 1 89 ? 29.443 0.016 -23.367 1.00 95.62 89 ALA A C 1
ATOM 715 O O . ALA A 1 89 ? 28.793 -0.160 -22.342 1.00 95.62 89 ALA A O 1
ATOM 716 N N . ILE A 1 90 ? 29.364 1.169 -24.044 1.00 95.12 90 ILE A N 1
ATOM 717 C CA . ILE A 1 90 ? 28.480 2.268 -23.622 1.00 95.12 90 ILE A CA 1
ATOM 718 C C . ILE A 1 90 ? 27.014 1.826 -23.683 1.00 95.12 90 ILE A C 1
ATOM 720 O O . ILE A 1 90 ? 26.249 2.132 -22.769 1.00 95.12 90 ILE A O 1
ATOM 724 N N . ARG A 1 91 ? 26.622 1.095 -24.735 1.00 93.94 91 ARG A N 1
ATOM 725 C CA . ARG A 1 91 ? 25.254 0.573 -24.878 1.00 93.94 91 ARG A CA 1
ATOM 726 C C . ARG A 1 91 ? 24.908 -0.407 -23.757 1.00 93.94 91 ARG A C 1
ATOM 728 O O . ARG A 1 91 ? 23.843 -0.276 -23.165 1.00 93.94 91 ARG A O 1
ATOM 735 N N . GLU A 1 92 ? 25.828 -1.307 -23.418 1.00 96.19 92 GLU A N 1
ATOM 736 C CA . GLU A 1 92 ? 25.672 -2.262 -22.317 1.00 96.19 92 GLU A CA 1
ATOM 737 C C . GLU A 1 92 ? 25.467 -1.551 -20.971 1.00 96.19 92 GLU A C 1
ATOM 739 O O . GLU A 1 92 ? 24.529 -1.866 -20.242 1.00 96.19 92 GLU A O 1
ATOM 744 N N . TYR A 1 93 ? 26.272 -0.530 -20.655 1.00 96.50 93 TYR A N 1
ATOM 745 C CA . TYR A 1 93 ? 26.081 0.243 -19.422 1.00 96.50 93 TYR A CA 1
ATOM 746 C C . TYR A 1 93 ? 24.758 1.020 -19.398 1.00 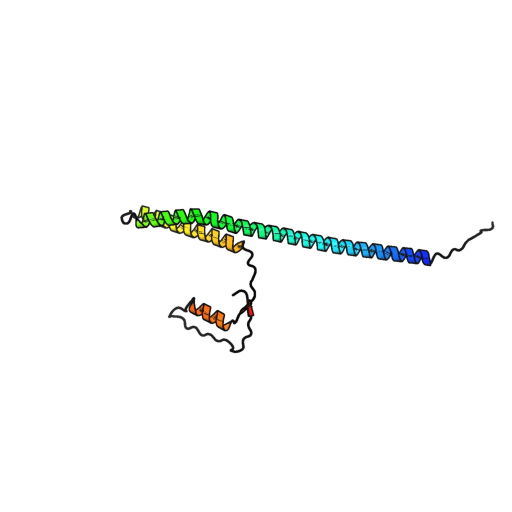96.50 93 TYR A C 1
ATOM 748 O O . TYR A 1 93 ? 24.128 1.103 -18.344 1.00 96.50 93 TYR A O 1
ATOM 756 N N . LEU A 1 94 ? 24.313 1.576 -20.531 1.00 95.88 94 LEU A N 1
ATOM 757 C CA . LEU A 1 94 ? 23.006 2.238 -20.617 1.00 95.88 94 LEU A CA 1
ATOM 758 C C . LEU A 1 94 ? 21.855 1.248 -20.391 1.00 95.88 94 LEU A C 1
ATOM 760 O O . LEU A 1 94 ? 20.913 1.576 -19.671 1.00 95.88 94 LEU A O 1
ATOM 764 N N . ASP A 1 95 ? 21.955 0.034 -20.936 1.00 95.06 95 ASP A N 1
ATOM 765 C CA . ASP A 1 95 ? 20.981 -1.037 -20.703 1.00 95.06 95 ASP A CA 1
ATOM 766 C C . ASP A 1 95 ? 20.959 -1.475 -19.233 1.00 95.06 95 ASP A C 1
ATOM 768 O O . ASP A 1 95 ? 19.885 -1.672 -18.663 1.00 95.06 95 ASP A O 1
ATOM 772 N N . ILE A 1 96 ? 22.126 -1.577 -18.586 1.00 97.19 96 ILE A N 1
ATOM 773 C CA . ILE A 1 96 ? 22.221 -1.844 -17.143 1.00 97.19 96 ILE A CA 1
ATOM 774 C C . ILE A 1 96 ? 21.489 -0.751 -16.355 1.00 97.19 96 ILE A C 1
ATOM 776 O O . ILE A 1 96 ? 20.659 -1.070 -15.508 1.00 97.19 96 ILE A O 1
ATOM 780 N N . ILE A 1 97 ? 21.733 0.530 -16.654 1.00 96.88 97 ILE A N 1
ATOM 781 C CA . ILE A 1 97 ? 21.074 1.647 -15.960 1.00 96.88 97 ILE A CA 1
ATOM 782 C C . ILE A 1 97 ? 19.550 1.594 -16.142 1.00 96.88 97 ILE A C 1
ATOM 784 O O . ILE A 1 97 ? 18.820 1.738 -15.159 1.00 96.88 97 ILE A O 1
ATOM 788 N N . GLU A 1 98 ? 19.052 1.372 -17.363 1.00 95.50 98 GLU A N 1
ATOM 789 C CA . GLU A 1 98 ? 17.608 1.250 -17.624 1.00 95.50 98 GLU A CA 1
ATOM 790 C C . GLU A 1 98 ? 16.990 0.081 -16.841 1.00 95.50 98 GLU A C 1
ATOM 792 O O . GLU A 1 98 ? 15.932 0.237 -16.220 1.00 95.50 98 GLU A O 1
ATOM 797 N N . ASN A 1 99 ? 17.656 -1.076 -16.830 1.00 96.12 99 ASN A N 1
ATOM 798 C CA . ASN A 1 99 ? 17.177 -2.270 -16.137 1.00 96.12 99 ASN A CA 1
ATOM 799 C C . ASN A 1 99 ? 17.166 -2.094 -14.614 1.00 96.12 99 ASN A C 1
ATOM 801 O O . ASN A 1 99 ? 16.158 -2.411 -13.981 1.00 96.12 99 ASN A O 1
ATOM 805 N N . GLU A 1 100 ? 18.228 -1.540 -14.029 1.00 97.56 100 GLU A N 1
ATOM 806 C CA . GLU A 1 100 ? 18.320 -1.300 -12.582 1.00 97.56 100 GLU A CA 1
ATOM 807 C C . GLU A 1 100 ? 17.324 -0.237 -12.112 1.00 97.56 100 GLU A C 1
ATOM 809 O O . GLU A 1 100 ? 16.693 -0.371 -11.059 1.00 97.56 100 GLU A O 1
ATOM 814 N N . THR A 1 101 ? 17.107 0.801 -12.923 1.00 96.50 101 THR A N 1
ATOM 815 C CA . THR A 1 101 ? 16.113 1.838 -12.625 1.00 96.50 101 THR A CA 1
ATOM 816 C C . THR A 1 101 ? 14.700 1.257 -12.641 1.00 96.50 101 THR A C 1
ATOM 818 O O . THR A 1 101 ? 13.905 1.526 -11.740 1.00 96.50 101 THR A O 1
ATOM 821 N N . ARG A 1 102 ? 14.396 0.394 -13.620 1.00 94.62 102 ARG A N 1
ATOM 822 C CA . ARG A 1 102 ? 13.112 -0.315 -13.704 1.00 94.62 102 ARG A CA 1
ATOM 823 C C . ARG A 1 102 ? 12.920 -1.307 -12.555 1.00 94.62 102 ARG A C 1
ATOM 825 O O . ARG A 1 102 ? 11.826 -1.392 -12.001 1.00 94.62 102 ARG A O 1
ATOM 832 N N . ALA A 1 103 ? 13.960 -2.053 -12.191 1.00 96.12 103 ALA A N 1
ATOM 833 C CA . ALA A 1 103 ? 13.922 -2.962 -11.049 1.00 96.12 103 ALA A CA 1
ATOM 834 C C . ALA A 1 103 ? 13.661 -2.201 -9.741 1.00 96.12 103 ALA A C 1
ATOM 836 O O . ALA A 1 103 ? 12.817 -2.610 -8.944 1.00 96.12 103 ALA A O 1
ATOM 837 N N . SER A 1 104 ? 14.319 -1.055 -9.558 1.00 96.06 104 SER A N 1
ATOM 838 C CA . SER A 1 104 ? 14.122 -0.184 -8.397 1.00 96.06 104 SER A CA 1
ATOM 839 C C . SER A 1 104 ? 12.701 0.384 -8.335 1.00 96.06 104 SER A C 1
ATOM 841 O O . SER A 1 104 ? 12.081 0.350 -7.274 1.00 96.06 104 SER A O 1
ATOM 843 N N . ASP A 1 105 ? 12.142 0.838 -9.462 1.00 93.88 105 ASP A N 1
ATOM 844 C CA . ASP A 1 105 ? 10.752 1.315 -9.526 1.00 93.88 105 ASP A CA 1
ATOM 845 C C . ASP A 1 105 ? 9.744 0.208 -9.173 1.00 93.88 105 ASP A C 1
ATOM 847 O O . ASP A 1 105 ? 8.767 0.448 -8.456 1.00 93.88 105 ASP A O 1
ATOM 851 N N . LYS A 1 106 ? 10.021 -1.033 -9.595 1.00 93.56 106 LYS A N 1
ATOM 852 C CA . LYS A 1 106 ? 9.220 -2.196 -9.207 1.00 93.56 106 LYS A CA 1
ATOM 853 C C . LYS A 1 106 ? 9.279 -2.455 -7.702 1.00 93.56 106 LYS A C 1
ATOM 855 O O . LYS A 1 106 ? 8.229 -2.599 -7.090 1.00 93.56 106 LYS A O 1
ATOM 860 N N . ILE A 1 107 ? 10.468 -2.459 -7.096 1.00 93.25 107 ILE A N 1
ATOM 861 C CA . ILE A 1 107 ? 10.630 -2.658 -5.643 1.00 93.25 107 ILE A CA 1
ATOM 862 C C . ILE A 1 107 ? 9.868 -1.586 -4.860 1.00 93.25 107 ILE A C 1
ATOM 864 O O . ILE A 1 107 ? 9.174 -1.902 -3.894 1.00 93.25 107 ILE A O 1
ATOM 868 N N . VAL A 1 108 ? 9.974 -0.324 -5.286 1.00 90.94 108 VAL A N 1
ATOM 869 C CA . VAL A 1 108 ? 9.217 0.778 -4.683 1.00 90.94 108 VAL A CA 1
ATOM 870 C C . VAL A 1 108 ? 7.722 0.510 -4.823 1.00 90.94 108 VAL A C 1
ATOM 872 O O . VAL A 1 108 ? 7.001 0.577 -3.837 1.00 90.94 108 VAL A O 1
ATOM 875 N N . THR A 1 109 ? 7.244 0.157 -6.014 1.00 89.31 109 THR A N 1
ATOM 876 C CA . THR A 1 109 ? 5.821 -0.121 -6.248 1.00 89.31 109 THR A CA 1
ATOM 877 C C . THR A 1 109 ? 5.301 -1.269 -5.384 1.00 89.31 109 THR A C 1
ATOM 879 O O . THR A 1 109 ? 4.300 -1.084 -4.694 1.00 89.31 109 THR A O 1
ATOM 882 N N . ASP A 1 110 ? 6.016 -2.392 -5.335 1.00 88.81 110 ASP A N 1
ATOM 883 C CA . ASP A 1 110 ? 5.644 -3.567 -4.543 1.00 88.81 110 ASP A CA 1
ATOM 884 C C . ASP A 1 110 ? 5.593 -3.237 -3.037 1.00 88.81 110 ASP A C 1
ATOM 886 O O . ASP A 1 110 ? 4.665 -3.643 -2.335 1.00 88.81 110 ASP A O 1
ATOM 890 N N . LEU A 1 111 ? 6.551 -2.447 -2.532 1.00 86.19 111 LEU A N 1
ATOM 891 C CA . LEU A 1 111 ? 6.562 -1.992 -1.138 1.00 86.19 111 LEU A CA 1
ATOM 892 C C . LEU A 1 111 ? 5.356 -1.098 -0.818 1.00 86.19 111 LEU A C 1
ATOM 894 O O . LEU A 1 111 ? 4.733 -1.248 0.232 1.00 86.19 111 LEU A O 1
ATOM 898 N N . LEU A 1 112 ? 5.024 -0.165 -1.710 1.00 84.25 112 LEU A N 1
ATOM 899 C CA . LEU A 1 112 ? 3.892 0.740 -1.515 1.00 84.25 112 LEU A CA 1
ATOM 900 C C . LEU A 1 112 ? 2.558 0.004 -1.573 1.00 84.25 112 LEU A C 1
ATOM 902 O O . LEU A 1 112 ? 1.677 0.287 -0.766 1.00 84.25 112 LEU A O 1
ATOM 906 N N . ASP A 1 113 ? 2.412 -0.941 -2.500 1.00 83.25 113 ASP A N 1
ATOM 907 C CA . ASP A 1 113 ? 1.206 -1.759 -2.606 1.00 83.25 113 ASP A CA 1
ATOM 908 C C . ASP A 1 113 ? 1.035 -2.689 -1.398 1.00 83.25 113 ASP A C 1
ATOM 910 O O . ASP A 1 113 ? -0.099 -2.934 -0.991 1.00 83.25 113 ASP A O 1
ATOM 914 N N . PHE A 1 114 ? 2.131 -3.158 -0.789 1.00 80.75 114 PHE A N 1
ATOM 915 C CA . PHE A 1 114 ? 2.083 -3.919 0.462 1.00 80.75 114 PHE A CA 1
ATOM 916 C C . PHE A 1 114 ? 1.600 -3.077 1.647 1.00 80.75 114 PHE A C 1
ATOM 918 O O . PHE A 1 114 ? 0.856 -3.570 2.493 1.00 80.75 114 PHE A O 1
ATOM 925 N N . ILE A 1 115 ? 2.048 -1.823 1.728 1.00 79.06 115 ILE A N 1
ATOM 926 C CA . ILE A 1 115 ? 1.706 -0.937 2.842 1.00 79.06 115 ILE A CA 1
ATOM 927 C C . ILE A 1 115 ? 0.260 -0.454 2.730 1.00 79.06 115 ILE A C 1
ATOM 929 O O . ILE A 1 115 ? -0.440 -0.447 3.739 1.00 79.06 115 ILE A O 1
ATOM 933 N N . ARG A 1 116 ? -0.182 -0.099 1.515 1.00 73.31 116 ARG A N 1
ATOM 934 C CA . ARG A 1 116 ? -1.461 0.573 1.275 1.00 73.31 116 ARG A CA 1
ATOM 935 C C . ARG A 1 116 ? -2.635 -0.222 1.850 1.00 73.31 116 ARG A C 1
ATOM 937 O O . ARG A 1 116 ? -3.002 -1.273 1.318 1.00 73.31 116 ARG A O 1
ATOM 944 N N . ILE A 1 117 ? -3.317 0.333 2.854 1.00 66.44 117 ILE A N 1
ATOM 945 C CA . ILE A 1 117 ? -4.614 -0.188 3.300 1.00 66.44 117 ILE A CA 1
ATOM 946 C C . ILE A 1 117 ? -5.636 0.051 2.180 1.00 66.44 117 ILE A C 1
ATOM 948 O O . ILE A 1 117 ? -6.196 1.137 2.035 1.00 66.44 117 ILE A O 1
ATOM 952 N N . LYS A 1 118 ? -5.909 -0.963 1.352 1.00 64.38 118 LYS A N 1
ATOM 953 C CA . LYS A 1 118 ? -7.057 -0.910 0.437 1.00 64.38 118 LYS A CA 1
ATOM 954 C C . LYS A 1 118 ? -8.344 -0.988 1.261 1.00 64.38 118 LYS A C 1
ATOM 956 O O . LYS A 1 118 ? -8.686 -2.051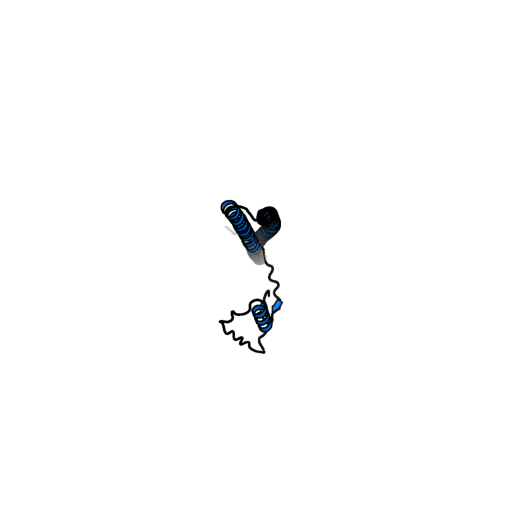 1.781 1.00 64.38 118 LYS A O 1
ATOM 961 N N . SER A 1 119 ? -9.088 0.114 1.352 1.00 61.81 119 SER A N 1
ATOM 962 C CA . SER A 1 119 ? -10.513 0.027 1.667 1.00 61.81 119 SER A CA 1
ATOM 963 C C . SER A 1 119 ? -11.194 -0.671 0.497 1.00 61.81 119 SER A C 1
ATOM 965 O O . SER A 1 119 ? -11.265 -0.106 -0.590 1.00 61.81 119 SER A O 1
ATOM 967 N N . LEU A 1 120 ? -11.637 -1.910 0.716 1.00 71.62 120 LEU A N 1
ATOM 968 C CA . LEU A 1 120 ? -12.402 -2.664 -0.273 1.00 71.62 120 LEU A CA 1
ATOM 969 C C . LEU A 1 120 ? -13.698 -1.904 -0.561 1.00 71.62 120 LEU A C 1
ATOM 971 O O . LEU A 1 120 ? -14.545 -1.802 0.332 1.00 71.62 120 LEU A O 1
ATOM 975 N N . ASP A 1 121 ? -13.864 -1.411 -1.785 1.00 79.94 121 ASP A N 1
ATOM 976 C CA . ASP A 1 121 ? -15.138 -0.847 -2.225 1.00 79.94 121 ASP A CA 1
ATOM 977 C C . ASP A 1 121 ? -16.048 -1.987 -2.688 1.00 79.94 121 ASP A C 1
ATOM 979 O O . ASP A 1 121 ? -16.118 -2.353 -3.861 1.00 79.94 121 ASP A O 1
ATOM 983 N N . ARG A 1 122 ? -16.680 -2.646 -1.710 1.00 87.50 122 ARG A N 1
ATOM 984 C CA . ARG A 1 122 ? -17.526 -3.810 -1.974 1.00 87.50 122 ARG A CA 1
ATOM 985 C C . ARG A 1 122 ? -18.829 -3.373 -2.622 1.00 87.50 122 ARG A C 1
ATOM 987 O O . ARG A 1 122 ? -19.765 -2.958 -1.938 1.00 87.50 122 ARG A O 1
ATOM 994 N N . GLN A 1 123 ? -18.919 -3.597 -3.920 1.00 91.06 123 GLN A N 1
ATOM 995 C CA . GLN A 1 123 ? -20.118 -3.372 -4.712 1.00 91.06 123 GLN A CA 1
ATOM 996 C C . GLN A 1 123 ? -20.660 -4.695 -5.275 1.00 91.06 123 GLN A C 1
ATOM 998 O O . GLN A 1 123 ? -19.921 -5.676 -5.382 1.00 91.06 123 GLN A O 1
ATOM 1003 N N . PRO A 1 124 ? -21.964 -4.780 -5.590 1.00 92.00 124 PRO A N 1
ATOM 1004 C CA . PRO A 1 124 ? -22.520 -5.933 -6.287 1.00 92.00 124 PRO A CA 1
ATOM 1005 C C . PRO A 1 124 ? -21.966 -5.999 -7.719 1.00 92.00 124 PRO A C 1
ATOM 1007 O O . PRO A 1 124 ? -22.241 -5.131 -8.543 1.00 92.00 124 PRO A O 1
ATOM 1010 N N . VAL A 1 125 ? -21.205 -7.049 -8.018 1.00 93.00 125 VAL A N 1
ATOM 1011 C CA . VAL A 1 125 ? -20.547 -7.287 -9.307 1.00 93.00 125 VAL A CA 1
ATOM 1012 C C . VAL A 1 125 ? -21.204 -8.467 -10.015 1.00 93.00 125 VAL A C 1
ATOM 1014 O O . VAL A 1 125 ? -21.336 -9.560 -9.457 1.00 93.00 125 VAL A O 1
ATOM 1017 N N . ALA A 1 126 ? -21.596 -8.263 -11.272 1.00 92.75 126 ALA A N 1
ATOM 1018 C CA . ALA A 1 126 ? -22.046 -9.339 -12.145 1.00 92.75 126 ALA A CA 1
ATOM 1019 C C . ALA A 1 126 ? -20.829 -10.121 -12.665 1.00 92.75 126 ALA A C 1
ATOM 1021 O O . ALA A 1 126 ? -20.071 -9.629 -13.500 1.00 92.75 126 ALA A O 1
ATOM 1022 N N . VAL A 1 127 ? -20.646 -11.353 -12.182 1.00 90.50 127 VAL A N 1
ATOM 1023 C CA . VAL A 1 127 ? -19.495 -12.208 -12.540 1.00 90.50 127 VAL A CA 1
ATOM 1024 C C . VAL A 1 127 ? -19.408 -12.445 -14.050 1.00 90.50 127 VAL A C 1
ATOM 1026 O O . VAL A 1 127 ? -18.315 -12.487 -14.607 1.00 90.50 127 VAL A O 1
ATOM 1029 N N . SER A 1 128 ? -20.557 -12.562 -14.720 1.00 90.44 128 SER A N 1
ATOM 1030 C CA . SER A 1 128 ? -20.649 -12.722 -16.174 1.00 90.44 128 SER A CA 1
ATOM 1031 C C . SER A 1 128 ? -20.025 -11.559 -16.943 1.00 90.44 128 SER A C 1
ATOM 1033 O O . SER A 1 128 ? -19.307 -11.780 -17.918 1.00 90.44 128 SER A O 1
ATOM 1035 N N . GLU A 1 129 ? -20.271 -10.333 -16.487 1.00 89.12 129 GLU A N 1
ATOM 1036 C CA . GLU A 1 129 ? -19.741 -9.119 -17.100 1.00 89.12 129 GLU A CA 1
ATOM 1037 C C . GLU A 1 129 ? -18.245 -8.967 -16.808 1.00 89.12 129 GLU A C 1
ATOM 1039 O O . GLU A 1 129 ? -17.453 -8.747 -17.723 1.00 89.12 129 GLU A O 1
ATOM 1044 N N . LEU A 1 130 ? -17.836 -9.202 -15.557 1.00 90.56 130 LEU A N 1
ATOM 1045 C CA . LEU A 1 130 ? -16.427 -9.158 -15.159 1.00 90.56 130 LEU A CA 1
ATOM 1046 C C . LEU A 1 130 ? -15.574 -10.162 -15.953 1.00 90.56 130 LEU A C 1
ATOM 1048 O O . LEU A 1 130 ? -14.494 -9.821 -16.441 1.00 90.56 130 LEU A O 1
ATOM 1052 N N . ALA A 1 131 ? -16.062 -11.395 -16.115 1.00 90.44 131 ALA A N 1
ATOM 1053 C CA . ALA A 1 131 ? -15.372 -12.430 -16.879 1.00 90.44 131 ALA A CA 1
ATOM 1054 C C . ALA A 1 131 ? -15.193 -12.024 -18.349 1.00 90.44 131 ALA A C 1
ATOM 1056 O O . ALA A 1 131 ? -14.115 -12.207 -18.916 1.00 90.44 131 ALA A O 1
ATOM 1057 N N . ARG A 1 132 ? -16.223 -11.419 -18.955 1.00 89.06 132 ARG A N 1
ATOM 1058 C CA . ARG A 1 132 ? -16.173 -10.939 -20.341 1.00 89.06 132 ARG A CA 1
ATOM 1059 C C . ARG A 1 132 ? -15.164 -9.803 -20.514 1.00 89.06 132 ARG A C 1
ATOM 1061 O O . ARG A 1 132 ? -14.292 -9.909 -21.371 1.00 89.06 132 ARG A O 1
ATOM 1068 N N . GLN A 1 133 ? -15.223 -8.777 -19.664 1.00 90.50 133 GLN A N 1
ATOM 1069 C CA . GLN A 1 133 ? -14.285 -7.646 -19.700 1.00 90.50 133 GLN A CA 1
ATOM 1070 C C . GLN A 1 133 ? -12.832 -8.097 -19.506 1.00 90.50 133 GLN A C 1
ATOM 1072 O O . GLN A 1 133 ? -11.916 -7.588 -20.153 1.00 90.50 133 GLN A O 1
ATOM 1077 N N . THR A 1 134 ? -12.612 -9.093 -18.646 1.00 90.62 134 THR A N 1
ATOM 1078 C CA . THR A 1 134 ? -11.277 -9.656 -18.416 1.00 90.62 134 THR A CA 1
ATOM 1079 C C . THR A 1 134 ? -10.736 -10.343 -19.669 1.00 90.62 134 THR A C 1
ATOM 1081 O O . THR A 1 134 ? -9.578 -10.130 -20.026 1.00 90.62 134 THR A O 1
ATOM 1084 N N . LEU A 1 135 ? -11.567 -11.120 -20.369 1.00 90.25 135 LEU A N 1
ATOM 1085 C CA . LEU A 1 135 ? -11.178 -11.794 -21.611 1.00 90.25 135 LEU A CA 1
ATOM 1086 C C . LEU A 1 135 ? -10.971 -10.830 -22.783 1.00 90.25 135 LEU A C 1
ATOM 1088 O O . LEU A 1 135 ? -10.115 -11.082 -23.626 1.00 90.25 135 LEU A O 1
ATOM 1092 N N . GLU A 1 136 ? -11.707 -9.719 -22.833 1.00 89.06 136 GLU A N 1
ATOM 1093 C CA . GLU A 1 136 ? -11.454 -8.652 -23.810 1.00 89.06 136 GLU A CA 1
ATOM 1094 C C . GLU A 1 136 ? -10.110 -7.964 -23.557 1.00 89.06 136 GLU A C 1
ATOM 1096 O O . GLU A 1 136 ? -9.365 -7.672 -24.494 1.00 89.06 136 GLU A O 1
ATOM 1101 N N . ARG A 1 137 ? -9.775 -7.730 -22.284 1.00 91.38 137 ARG A N 1
ATOM 1102 C CA . ARG A 1 137 ? -8.515 -7.092 -21.893 1.00 91.38 137 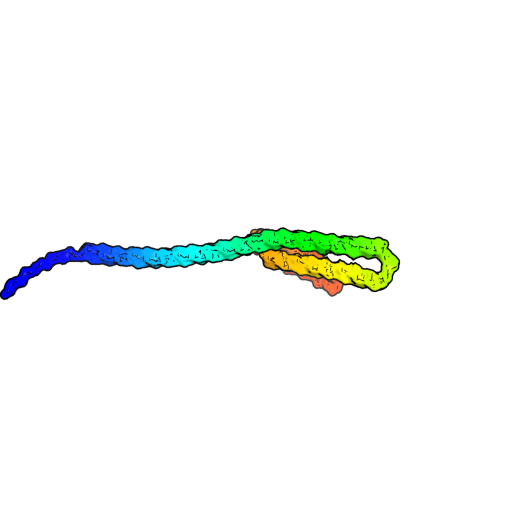ARG A CA 1
ATOM 1103 C C . ARG A 1 137 ? -7.306 -8.013 -22.062 1.00 91.38 137 ARG A C 1
ATOM 1105 O O . ARG A 1 137 ? -6.219 -7.534 -22.379 1.00 91.38 137 ARG A O 1
ATOM 1112 N N . TYR A 1 138 ? -7.497 -9.314 -21.855 1.00 90.19 138 TYR A N 1
ATOM 1113 C CA . TYR A 1 138 ? -6.463 -10.344 -21.939 1.00 90.19 138 TYR A CA 1
ATOM 1114 C C . TYR A 1 138 ? -6.939 -11.501 -22.830 1.00 90.19 138 TYR A C 1
ATOM 1116 O O . TYR A 1 138 ? -7.338 -12.552 -22.319 1.00 90.19 138 TYR A O 1
ATOM 1124 N N . PRO A 1 139 ? -6.915 -11.322 -24.163 1.00 87.31 139 PRO A N 1
ATOM 1125 C CA . PRO A 1 139 ? -7.391 -12.339 -25.088 1.00 87.31 139 PRO A CA 1
ATOM 1126 C C . PRO A 1 139 ? -6.522 -13.598 -25.029 1.00 87.31 139 PRO A C 1
ATOM 1128 O O . PRO A 1 139 ? -5.302 -13.535 -24.854 1.00 87.31 139 PRO A O 1
ATOM 1131 N N . ALA A 1 140 ? -7.161 -14.754 -25.208 1.00 87.31 140 ALA A N 1
ATOM 1132 C CA . ALA A 1 140 ? -6.466 -16.031 -25.266 1.00 87.31 140 ALA A CA 1
ATOM 1133 C C . ALA A 1 140 ? -5.465 -16.062 -26.439 1.00 87.31 140 ALA A C 1
ATOM 1135 O O . ALA A 1 140 ? -5.764 -15.545 -27.522 1.00 87.31 140 ALA A O 1
ATOM 1136 N N . PRO A 1 141 ? -4.291 -16.697 -26.271 1.00 90.06 141 PRO A N 1
ATOM 1137 C CA . PRO A 1 141 ? -3.395 -16.966 -27.386 1.00 90.06 141 PRO A CA 1
ATOM 1138 C C . PRO A 1 141 ? -4.095 -17.804 -28.472 1.00 90.06 141 PRO A C 1
ATOM 1140 O O . PRO A 1 141 ? -4.926 -18.646 -28.135 1.00 90.06 141 PRO A O 1
ATOM 1143 N N . PRO A 1 142 ? -3.705 -17.689 -29.755 1.00 87.62 142 PRO A N 1
ATOM 1144 C CA . PRO A 1 142 ? -4.340 -18.423 -30.860 1.00 87.62 142 PRO A CA 1
ATOM 1145 C C . PRO A 1 142 ? -4.315 -19.954 -30.724 1.00 87.62 142 PRO A C 1
ATOM 1147 O O . PRO A 1 142 ? -5.052 -20.651 -31.411 1.00 87.62 142 PRO A O 1
ATOM 1150 N N . SER A 1 143 ? -3.437 -20.485 -29.871 1.00 93.31 143 SER A N 1
ATOM 1151 C CA . SER A 1 143 ? -3.288 -21.914 -29.589 1.00 93.31 143 SER A CA 1
ATOM 1152 C C . SER A 1 143 ? -4.216 -22.433 -28.485 1.00 93.31 143 SER A C 1
ATOM 1154 O O . SER A 1 143 ? -4.123 -23.606 -28.133 1.00 93.31 143 SER A O 1
ATOM 1156 N N . VAL A 1 144 ? -5.043 -21.572 -27.888 1.00 92.62 144 VAL A N 1
ATOM 1157 C CA . VAL A 1 144 ? -5.890 -21.900 -26.738 1.00 92.62 144 VAL A CA 1
ATOM 1158 C C . VAL A 1 144 ? -7.351 -21.665 -27.100 1.00 92.62 144 VAL A C 1
ATOM 1160 O O . VAL A 1 144 ? -7.748 -20.549 -27.425 1.00 92.62 144 VAL A O 1
ATOM 1163 N N . GLU A 1 145 ? -8.159 -22.717 -27.011 1.00 88.31 145 GLU A N 1
ATOM 1164 C CA . GLU A 1 145 ? -9.612 -22.618 -27.118 1.00 88.31 145 GLU A CA 1
ATOM 1165 C C . GLU A 1 145 ? -10.195 -22.289 -25.740 1.00 88.31 145 GLU A C 1
ATOM 1167 O O . GLU A 1 145 ? -9.901 -22.965 -24.753 1.00 88.31 145 GLU A O 1
ATOM 1172 N N . LEU A 1 146 ? -10.991 -21.222 -25.660 1.00 88.44 146 LEU A N 1
ATOM 1173 C CA . LEU A 1 146 ? -11.522 -20.707 -24.402 1.00 88.44 146 LEU A CA 1
ATOM 1174 C C . LEU A 1 146 ? -13.050 -20.762 -24.440 1.00 88.44 146 LEU A C 1
ATOM 1176 O O . LEU A 1 146 ? -13.680 -20.125 -25.280 1.00 88.44 146 LEU A O 1
ATOM 1180 N N . THR A 1 147 ? -13.636 -21.543 -23.532 1.00 89.00 147 THR A N 1
ATOM 1181 C CA . THR A 1 147 ? -15.091 -21.708 -23.403 1.00 89.00 147 THR A CA 1
ATOM 1182 C C . THR A 1 147 ? -15.547 -21.085 -22.093 1.00 89.00 147 THR A C 1
ATOM 1184 O O . THR A 1 147 ? -14.991 -21.383 -21.036 1.00 89.00 147 THR A O 1
ATOM 1187 N N . LEU A 1 148 ? -16.548 -20.208 -22.160 1.00 86.44 148 LEU A N 1
ATOM 1188 C CA . LEU A 1 148 ? -17.109 -19.534 -20.995 1.00 86.44 148 LEU A CA 1
ATOM 1189 C C . LEU A 1 148 ? -18.509 -20.095 -20.704 1.00 86.44 148 LEU A C 1
ATOM 1191 O O . LEU A 1 148 ? -19.471 -19.757 -21.391 1.00 86.44 148 LEU A O 1
ATOM 1195 N N . GLU A 1 149 ? -18.624 -20.946 -19.686 1.00 89.62 149 GLU A N 1
ATOM 1196 C CA . GLU A 1 149 ? -19.900 -21.510 -19.230 1.00 89.62 149 GLU A CA 1
ATOM 1197 C C . GLU A 1 149 ? -20.356 -20.797 -17.953 1.00 89.62 149 GLU A C 1
ATOM 1199 O O . GLU A 1 149 ? -19.854 -21.062 -16.862 1.00 89.62 149 GLU A O 1
ATOM 1204 N N . ILE A 1 150 ? -21.295 -19.857 -18.087 1.00 86.38 150 ILE A N 1
ATOM 1205 C CA . ILE A 1 150 ? -21.834 -19.085 -16.958 1.00 86.38 150 ILE A CA 1
ATOM 1206 C C . ILE A 1 150 ? -23.349 -19.253 -16.916 1.00 86.38 150 ILE A C 1
ATOM 1208 O O . ILE A 1 150 ? -24.027 -19.080 -17.929 1.00 86.38 150 ILE A O 1
ATOM 1212 N N . ALA A 1 151 ? -23.876 -19.580 -15.735 1.00 89.06 151 ALA A N 1
ATOM 1213 C CA . ALA A 1 151 ? -25.313 -19.685 -15.516 1.00 89.06 151 ALA A CA 1
ATOM 1214 C C . ALA A 1 151 ? -26.006 -18.325 -15.770 1.00 89.06 151 ALA A C 1
ATOM 1216 O O . ALA A 1 151 ? -25.511 -17.293 -15.306 1.00 89.06 151 ALA A O 1
ATOM 1217 N N . PRO A 1 152 ? -27.140 -18.293 -16.493 1.00 80.94 152 PRO A N 1
ATOM 1218 C CA . PRO A 1 152 ? -27.801 -17.049 -16.903 1.00 80.94 152 PRO A CA 1
ATOM 1219 C C . PRO A 1 152 ? -28.432 -16.265 -15.740 1.00 80.94 152 PRO A C 1
ATOM 1221 O O . PRO A 1 152 ? -28.701 -15.075 -15.878 1.00 80.94 152 PRO A O 1
ATOM 1224 N N . ASP A 1 153 ? -28.664 -16.918 -14.607 1.00 85.75 153 ASP A N 1
ATOM 1225 C CA . ASP A 1 153 ? -29.334 -16.412 -13.408 1.00 85.75 153 ASP A CA 1
ATOM 1226 C C . ASP A 1 153 ? -28.384 -16.269 -12.208 1.00 85.75 153 ASP A C 1
ATOM 1228 O O . ASP A 1 153 ? -28.818 -16.222 -11.056 1.00 85.75 153 ASP A O 1
ATOM 1232 N N . LEU A 1 154 ? -27.075 -16.190 -12.464 1.00 88.00 154 LEU A N 1
ATOM 1233 C CA . LEU A 1 154 ? -26.086 -16.075 -11.402 1.00 88.00 154 LEU A CA 1
ATOM 1234 C C . LEU A 1 154 ? -26.285 -14.761 -10.614 1.00 88.00 154 LEU A C 1
ATOM 1236 O O . LEU A 1 154 ? -26.236 -13.679 -11.209 1.00 88.00 154 LEU A O 1
ATOM 1240 N N . PRO A 1 155 ? -26.485 -14.818 -9.283 1.00 88.50 155 PRO A N 1
ATOM 1241 C CA . PRO A 1 155 ? -26.641 -13.613 -8.482 1.00 88.50 155 PRO A CA 1
ATOM 1242 C C . PRO A 1 155 ? -25.338 -12.795 -8.463 1.00 88.50 155 PRO A C 1
ATOM 1244 O O . PRO A 1 155 ? -24.245 -13.368 -8.531 1.00 88.50 155 PRO A O 1
ATOM 1247 N N . PRO A 1 156 ? -25.425 -11.457 -8.341 1.00 88.38 156 PRO A N 1
ATOM 1248 C CA . PRO A 1 156 ? -24.245 -10.617 -8.203 1.00 88.38 156 PRO A CA 1
ATOM 1249 C C . PRO A 1 156 ? -23.494 -10.950 -6.910 1.00 88.38 156 PRO A C 1
ATOM 1251 O O . PRO A 1 156 ? -24.097 -11.222 -5.869 1.00 88.38 156 PRO A O 1
ATOM 1254 N N . VAL A 1 157 ? -22.166 -10.897 -6.974 1.00 92.06 157 VAL A N 1
ATOM 1255 C CA . VAL A 1 157 ? -21.286 -11.116 -5.821 1.00 92.06 157 VAL A CA 1
ATOM 1256 C C . VAL A 1 157 ? -20.790 -9.781 -5.289 1.00 92.06 157 VAL A C 1
ATOM 1258 O O . VAL A 1 157 ? -20.476 -8.884 -6.063 1.00 92.06 157 VAL A O 1
ATOM 1261 N N . TYR A 1 158 ? -20.699 -9.633 -3.969 1.00 90.75 158 TYR A N 1
ATOM 1262 C CA . TYR A 1 158 ? -20.079 -8.447 -3.378 1.00 90.75 158 TYR A CA 1
ATOM 1263 C C . TYR A 1 158 ? -18.561 -8.572 -3.458 1.00 90.75 158 TYR A C 1
ATOM 1265 O O . TYR A 1 158 ? -17.951 -9.313 -2.682 1.00 90.75 158 TYR A O 1
ATOM 1273 N N . ALA A 1 159 ? -17.971 -7.846 -4.398 1.00 87.06 159 ALA A N 1
ATOM 1274 C CA . ALA A 1 159 ? -16.540 -7.821 -4.658 1.00 87.06 159 ALA A CA 1
ATOM 1275 C C . ALA A 1 159 ? -16.060 -6.373 -4.830 1.00 87.06 159 ALA A C 1
ATOM 1277 O O . ALA A 1 159 ? -16.867 -5.459 -4.971 1.00 87.06 159 ALA A O 1
ATOM 1278 N N . ASP A 1 160 ? -14.746 -6.188 -4.775 1.00 84.75 160 ASP A N 1
ATOM 1279 C CA . ASP A 1 160 ? -14.055 -4.958 -5.175 1.00 84.75 160 ASP A CA 1
ATOM 1280 C C . ASP A 1 160 ? -13.493 -5.228 -6.591 1.00 84.75 160 ASP A C 1
ATOM 1282 O O . ASP A 1 160 ? -12.496 -5.955 -6.682 1.00 84.75 160 ASP A O 1
ATOM 1286 N N . PRO A 1 161 ? -14.222 -4.853 -7.670 1.00 70.88 161 PRO A N 1
ATOM 1287 C CA . PRO A 1 161 ? -13.937 -5.252 -9.056 1.00 70.88 161 PRO A CA 1
ATOM 1288 C C . PRO A 1 161 ? -12.705 -4.589 -9.686 1.00 70.88 161 PRO A C 1
ATOM 1290 O O . PRO A 1 161 ? -12.367 -3.439 -9.328 1.00 70.88 161 PRO A O 1
#

Sequence (161 aa):
MFYDGTVEDITERKQAEQQLANYAEHLEDMVDQRTHQLREAQEQLVRQERLATLDQLAGSIGHEFRNPLGVISNAAYFLKMSLPDANDAIREYLDIIENETRASDKIVTDLLDFIRIKSLDRQPVAVSELARQTLERYPAPPSVELTLEIAPDLPPVYADP

Foldseek 3Di:
DDDDDDDDDCPVVVVVVVVVVVVVVVVVVVVVVVVVVVVVVVVVVVVVVVLVVLLVCLVVVLVVLLVVLVVQLVVLVVCCVVCVPDDPVSVVVSVVSNVVSVVSNVVSVVVNVVSDDDPQPFDFADPVVVVVVVCVVPPDDPVDDDDDDDDPPDGTGGGRD

Radius of gyration: 35.91 Å; chains: 1; bounding box: 64×34×122 Å

Secondary structure (DSSP, 8-state):
-PPP------HHHHHHHHHHHHHHHHHHHHHHHHHHHHHHHHHHHHHHHHHHHHHHHHHHHHHHHHHHHHHHHHHHHHHHHH-TT--HHHHHHHHHHHHHHHHHHHHHHHHHHHH-------EEE-HHHHHHHHHHHSPPPTT--------TTPPPEEE--